Protein AF-A0A0R1Q208-F1 (afdb_monomer)

Structure (mmCIF, N/CA/C/O backbone):
data_AF-A0A0R1Q208-F1
#
_entry.id   AF-A0A0R1Q208-F1
#
loop_
_atom_site.group_PDB
_atom_site.id
_atom_site.type_symbol
_atom_site.label_atom_id
_atom_site.label_alt_id
_atom_site.label_comp_id
_atom_site.label_asym_id
_atom_site.label_entity_id
_atom_site.label_seq_id
_atom_site.pdbx_PDB_ins_code
_atom_site.Cartn_x
_atom_site.Cartn_y
_atom_site.Cartn_z
_atom_site.occupancy
_atom_site.B_iso_or_equiv
_atom_site.auth_seq_id
_atom_site.auth_comp_id
_atom_site.auth_asym_id
_atom_site.auth_atom_id
_atom_site.pdbx_PDB_model_num
ATOM 1 N N . MET A 1 1 ? 11.263 -9.293 -10.398 1.00 50.44 1 MET A N 1
ATOM 2 C CA . MET A 1 1 ? 11.206 -10.448 -9.467 1.00 50.44 1 MET A CA 1
ATOM 3 C C . MET A 1 1 ? 12.590 -10.955 -9.045 1.00 50.44 1 MET A C 1
ATOM 5 O O . MET A 1 1 ? 13.491 -10.990 -9.874 1.00 50.44 1 MET A O 1
ATOM 9 N N . ASN A 1 2 ? 12.767 -11.348 -7.776 1.00 45.16 2 ASN A N 1
ATOM 10 C CA . ASN A 1 2 ? 13.980 -12.015 -7.280 1.00 45.16 2 ASN A CA 1
ATOM 11 C C . ASN A 1 2 ? 13.648 -13.494 -7.008 1.00 45.16 2 ASN A C 1
ATOM 13 O O . ASN A 1 2 ? 12.770 -13.783 -6.201 1.00 45.16 2 ASN A O 1
ATOM 17 N N . GLU A 1 3 ? 14.308 -14.418 -7.707 1.00 51.81 3 GLU A N 1
ATOM 18 C CA . GLU A 1 3 ? 13.974 -15.858 -7.712 1.00 51.81 3 GLU A CA 1
ATOM 19 C C . GLU A 1 3 ? 14.561 -16.627 -6.510 1.00 51.81 3 GLU A C 1
ATOM 21 O O . GLU A 1 3 ? 14.243 -17.793 -6.283 1.00 51.81 3 GLU A O 1
ATOM 26 N N . ASN A 1 4 ? 15.406 -15.970 -5.708 1.00 53.56 4 ASN A N 1
ATOM 27 C CA . ASN A 1 4 ? 16.008 -16.538 -4.504 1.00 53.56 4 ASN A CA 1
ATOM 28 C C . ASN A 1 4 ? 15.114 -16.281 -3.281 1.00 53.56 4 ASN A C 1
ATOM 30 O O . ASN A 1 4 ? 15.363 -15.373 -2.486 1.00 53.56 4 ASN A O 1
ATOM 34 N N . TRP A 1 5 ? 14.048 -17.071 -3.144 1.00 55.56 5 TRP A N 1
ATOM 35 C CA . TRP A 1 5 ? 13.077 -16.942 -2.055 1.00 55.56 5 TRP A CA 1
ATOM 36 C C . TRP A 1 5 ? 13.633 -17.417 -0.710 1.00 55.56 5 TRP A C 1
ATOM 38 O O . TRP A 1 5 ? 13.741 -18.615 -0.457 1.00 55.56 5 TRP A O 1
ATOM 48 N N . TYR A 1 6 ? 13.940 -16.465 0.171 1.00 59.97 6 TYR A N 1
ATOM 49 C CA . TYR A 1 6 ? 14.259 -16.737 1.578 1.00 59.97 6 TYR A CA 1
ATOM 50 C C . TYR A 1 6 ? 13.124 -16.343 2.538 1.00 59.97 6 TYR A C 1
ATOM 52 O O . TYR A 1 6 ? 13.054 -16.878 3.641 1.00 59.97 6 TYR A O 1
ATOM 60 N N . ASN A 1 7 ? 12.231 -15.440 2.117 1.00 67.56 7 ASN A N 1
ATOM 61 C CA . ASN A 1 7 ? 11.103 -14.954 2.907 1.00 67.56 7 ASN A CA 1
ATOM 62 C C . ASN A 1 7 ? 9.803 -15.054 2.097 1.00 67.56 7 ASN A C 1
ATOM 64 O O . ASN A 1 7 ? 9.543 -14.243 1.210 1.00 67.56 7 ASN A O 1
ATOM 68 N N . THR A 1 8 ? 9.004 -16.081 2.381 1.00 68.88 8 THR A N 1
ATOM 69 C CA . THR A 1 8 ? 7.757 -16.366 1.659 1.00 68.88 8 THR A CA 1
ATOM 70 C C . THR A 1 8 ? 6.725 -15.251 1.823 1.00 68.88 8 THR A C 1
ATOM 72 O O . THR A 1 8 ? 5.904 -15.065 0.935 1.00 68.88 8 THR A O 1
ATOM 75 N N . ASP A 1 9 ? 6.783 -14.472 2.903 1.00 73.38 9 ASP A N 1
ATOM 76 C CA . ASP A 1 9 ? 5.783 -13.437 3.189 1.00 73.38 9 ASP A CA 1
ATOM 77 C C . ASP A 1 9 ? 5.899 -12.225 2.240 1.00 73.38 9 ASP A C 1
ATOM 79 O O . ASP A 1 9 ? 4.912 -11.541 1.966 1.00 73.38 9 ASP A O 1
ATOM 83 N N . GLU A 1 10 ? 7.070 -12.013 1.625 1.00 81.69 10 GLU A N 1
ATOM 84 C CA . GLU A 1 10 ? 7.283 -10.988 0.589 1.00 81.69 10 GLU A CA 1
ATOM 85 C C . GLU A 1 10 ? 6.580 -11.322 -0.736 1.00 81.69 10 GLU A C 1
ATOM 87 O O . GLU A 1 10 ? 6.377 -10.437 -1.575 1.00 81.69 10 GLU A O 1
ATOM 92 N N . ILE A 1 11 ? 6.170 -12.583 -0.934 1.00 88.50 11 ILE A N 1
ATOM 93 C CA . ILE A 1 11 ? 5.553 -13.029 -2.189 1.00 88.50 11 ILE A CA 1
ATOM 94 C C . ILE A 1 11 ? 4.229 -12.319 -2.460 1.00 88.50 11 ILE A C 1
ATOM 96 O O . ILE A 1 11 ? 3.872 -12.118 -3.618 1.00 88.50 11 ILE A O 1
ATOM 100 N N . ILE A 1 12 ? 3.506 -11.919 -1.408 1.00 91.88 12 ILE A N 1
ATOM 101 C CA . ILE A 1 12 ? 2.186 -11.301 -1.551 1.00 91.88 12 ILE A CA 1
ATOM 102 C C . ILE A 1 12 ? 2.329 -9.932 -2.213 1.00 91.88 12 ILE A C 1
ATOM 104 O O . ILE A 1 12 ? 1.667 -9.660 -3.216 1.00 91.88 12 ILE A O 1
ATOM 108 N N . PHE A 1 13 ? 3.225 -9.087 -1.696 1.00 94.50 13 PHE A N 1
ATOM 109 C CA . PHE A 1 13 ? 3.458 -7.769 -2.277 1.00 94.50 13 PHE A CA 1
ATOM 110 C C . PHE A 1 13 ? 4.125 -7.856 -3.648 1.00 94.50 13 PHE A C 1
ATOM 112 O O . PHE A 1 13 ? 3.733 -7.124 -4.552 1.00 94.50 13 PHE A O 1
ATOM 119 N N . GLN A 1 14 ? 5.065 -8.787 -3.846 1.00 92.12 14 GLN A N 1
ATOM 120 C CA . GLN A 1 14 ? 5.669 -9.010 -5.164 1.00 92.12 14 GLN A CA 1
ATOM 121 C C . GLN A 1 14 ? 4.626 -9.439 -6.200 1.00 92.12 14 GLN A C 1
ATOM 123 O O . GLN A 1 14 ? 4.575 -8.870 -7.283 1.00 92.12 14 GLN A O 1
ATOM 128 N N . LEU A 1 15 ? 3.738 -10.378 -5.870 1.00 93.75 15 LEU A N 1
ATOM 129 C CA . LEU A 1 15 ? 2.659 -10.776 -6.773 1.00 93.75 15 LEU A CA 1
ATOM 130 C C . LEU A 1 15 ? 1.723 -9.601 -7.082 1.00 93.75 15 LEU A C 1
ATOM 132 O O . LEU A 1 15 ? 1.369 -9.389 -8.240 1.00 93.75 15 LEU A O 1
ATOM 136 N N . ALA A 1 16 ? 1.342 -8.820 -6.068 1.00 95.31 16 ALA A N 1
ATOM 137 C CA . ALA A 1 16 ? 0.521 -7.628 -6.262 1.00 95.31 16 ALA A CA 1
ATOM 138 C C . ALA A 1 16 ? 1.222 -6.575 -7.142 1.00 95.31 16 ALA A C 1
ATOM 140 O O . ALA A 1 16 ? 0.558 -5.916 -7.937 1.00 95.31 16 ALA A O 1
ATOM 141 N N . HIS A 1 17 ? 2.548 -6.451 -7.052 1.00 94.25 17 HIS A N 1
ATOM 142 C CA . HIS A 1 17 ? 3.372 -5.588 -7.902 1.00 94.25 17 HIS A CA 1
ATOM 143 C C . HIS A 1 17 ? 3.375 -6.047 -9.364 1.00 94.25 17 HIS A C 1
ATOM 145 O O . HIS A 1 17 ? 3.074 -5.251 -10.254 1.00 94.25 17 HIS A O 1
ATOM 151 N N . GLU A 1 18 ? 3.607 -7.335 -9.621 1.00 91.44 18 GLU A N 1
ATOM 152 C CA . GLU A 1 18 ? 3.549 -7.885 -10.982 1.00 91.44 18 GLU A CA 1
ATOM 153 C C . GLU A 1 18 ? 2.127 -7.757 -11.577 1.00 91.44 18 GLU A C 1
ATOM 155 O O . GLU A 1 18 ? 1.957 -7.404 -12.746 1.00 91.44 18 GLU A O 1
ATOM 160 N N . LEU A 1 19 ? 1.074 -7.939 -10.764 1.00 92.75 19 LEU A N 1
ATOM 161 C CA . LEU A 1 19 ? -0.306 -7.629 -11.168 1.00 92.75 19 LEU A CA 1
ATOM 162 C C . LEU A 1 19 ? -0.507 -6.132 -11.437 1.00 92.75 19 LEU A C 1
ATOM 164 O O . LEU A 1 19 ? -1.215 -5.769 -12.375 1.00 92.75 19 LEU A O 1
ATOM 168 N N . GLY A 1 20 ? 0.130 -5.268 -10.649 1.00 90.31 20 GLY A N 1
ATOM 169 C CA . GLY A 1 20 ? 0.155 -3.824 -10.846 1.00 90.31 20 GLY A CA 1
ATOM 170 C C . GLY A 1 20 ? 0.663 -3.452 -12.237 1.00 90.31 20 GLY A C 1
ATOM 171 O O . GLY A 1 20 ? -0.014 -2.688 -12.927 1.00 90.31 20 GLY A O 1
ATOM 172 N N . HIS A 1 21 ? 1.772 -4.046 -12.695 1.00 87.31 21 HIS A N 1
ATOM 173 C CA . HIS A 1 21 ? 2.271 -3.881 -14.069 1.00 87.31 21 HIS A CA 1
ATOM 174 C C . HIS A 1 21 ? 1.240 -4.303 -15.124 1.00 87.31 21 HIS A C 1
ATOM 176 O O . HIS A 1 21 ? 1.000 -3.574 -16.088 1.00 87.31 21 HIS A O 1
ATOM 182 N N . ILE A 1 22 ? 0.590 -5.457 -14.933 1.00 88.25 22 ILE A N 1
ATOM 183 C CA . ILE A 1 22 ? -0.411 -5.980 -15.877 1.00 88.25 22 ILE A CA 1
ATOM 184 C C . ILE A 1 22 ? -1.627 -5.046 -15.961 1.00 88.25 22 ILE A C 1
ATOM 186 O O . ILE A 1 22 ? -2.091 -4.727 -17.057 1.00 88.25 22 ILE A O 1
ATOM 190 N N . LEU A 1 23 ? -2.141 -4.594 -14.813 1.00 85.12 23 LEU A N 1
ATOM 191 C CA . LEU A 1 23 ? -3.345 -3.763 -14.718 1.00 85.12 23 LEU A CA 1
ATOM 192 C C . LEU A 1 23 ? -3.115 -2.323 -15.178 1.00 85.12 23 LEU A C 1
ATOM 194 O O . LEU A 1 23 ? -3.995 -1.738 -15.810 1.00 85.12 23 LEU A O 1
ATOM 198 N N . THR A 1 24 ? -1.943 -1.748 -14.890 1.00 73.81 24 THR A N 1
ATOM 199 C CA . THR A 1 24 ? -1.575 -0.426 -15.426 1.00 73.81 24 THR A CA 1
ATOM 200 C C . THR A 1 24 ? -1.258 -0.473 -16.915 1.00 73.81 24 THR A C 1
ATOM 202 O O . THR A 1 24 ? -1.290 0.572 -17.565 1.00 73.81 24 THR A O 1
ATOM 205 N N . GLY A 1 25 ? -1.076 -1.674 -17.471 1.00 60.47 25 GLY A N 1
ATOM 206 C CA . GLY A 1 25 ? -1.189 -1.920 -18.893 1.00 60.47 25 GLY A CA 1
ATOM 207 C C . GLY A 1 25 ? -0.200 -1.093 -19.689 1.00 60.47 25 GLY A C 1
ATOM 208 O O . GLY A 1 25 ? -0.615 -0.325 -20.562 1.00 60.47 25 GLY A O 1
ATOM 209 N N . ASP A 1 26 ? 1.097 -1.286 -19.452 1.00 55.78 26 ASP A N 1
ATOM 210 C CA . ASP A 1 26 ? 2.089 -0.871 -20.438 1.00 55.78 26 ASP A CA 1
ATOM 211 C C . ASP A 1 26 ? 1.934 -1.748 -21.692 1.00 55.78 26 ASP A C 1
ATOM 213 O O . ASP A 1 26 ? 2.705 -2.653 -21.985 1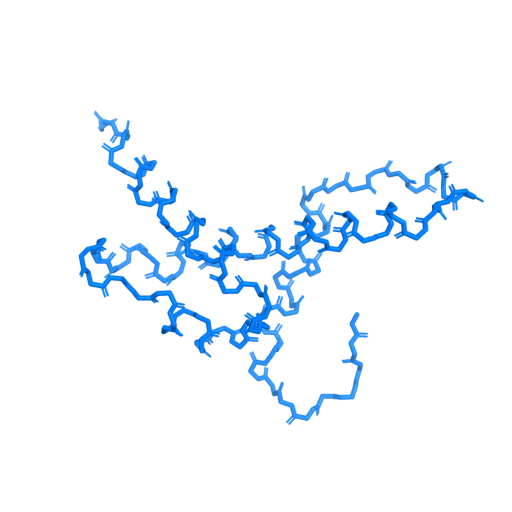.00 55.78 26 ASP A O 1
ATOM 217 N N . ARG A 1 27 ? 0.917 -1.419 -22.501 1.00 49.97 27 ARG A N 1
ATOM 218 C CA . ARG A 1 27 ? 0.730 -1.830 -23.900 1.00 49.97 27 ARG A CA 1
ATOM 219 C C . ARG A 1 27 ? 1.791 -1.172 -24.804 1.00 49.97 27 ARG A C 1
ATOM 221 O O . ARG A 1 27 ? 1.506 -0.851 -25.954 1.00 49.97 27 ARG A O 1
ATOM 228 N N . TYR A 1 28 ? 2.991 -0.927 -24.277 1.00 48.66 28 TYR A N 1
ATOM 229 C CA . TYR A 1 28 ? 4.107 -0.237 -24.928 1.00 48.66 28 TYR A CA 1
ATOM 230 C C . TYR A 1 28 ? 5.236 -1.189 -25.341 1.00 48.66 28 TYR A C 1
ATOM 232 O O . TYR A 1 28 ? 6.352 -0.742 -25.599 1.00 48.66 28 TYR A O 1
ATOM 240 N N . ASP A 1 29 ? 4.912 -2.471 -25.536 1.00 49.81 29 ASP A N 1
ATOM 241 C CA . ASP A 1 29 ? 5.789 -3.471 -26.161 1.00 49.81 29 ASP A CA 1
ATOM 242 C C . ASP A 1 29 ? 6.399 -3.000 -27.500 1.00 49.81 29 ASP A C 1
ATOM 244 O O . ASP A 1 29 ? 7.468 -3.442 -27.909 1.00 49.81 29 ASP A O 1
ATOM 248 N N . SER A 1 30 ? 5.767 -2.050 -28.195 1.00 45.91 30 SER A N 1
ATOM 249 C CA . SER A 1 30 ? 6.214 -1.571 -29.507 1.00 45.91 30 SER A CA 1
ATOM 250 C C . SER A 1 30 ? 7.122 -0.327 -29.507 1.00 45.91 30 SER A C 1
ATOM 252 O O . SER A 1 30 ? 7.621 0.030 -30.571 1.00 45.91 30 SER A O 1
ATOM 254 N N . ALA A 1 31 ? 7.369 0.342 -28.370 1.00 47.28 31 ALA A N 1
ATOM 255 C CA . ALA A 1 31 ? 8.215 1.557 -28.315 1.00 47.28 31 ALA A CA 1
ATOM 256 C C . ALA A 1 31 ? 9.558 1.364 -27.569 1.00 47.28 31 ALA A C 1
ATOM 258 O O . ALA A 1 31 ? 10.344 2.304 -27.436 1.00 47.28 31 ALA A O 1
ATOM 259 N N . LEU A 1 32 ? 9.833 0.137 -27.113 1.00 47.56 32 LEU A N 1
ATOM 260 C CA . LEU A 1 32 ? 10.873 -0.264 -26.152 1.00 47.56 32 LEU A CA 1
ATOM 261 C C . LEU A 1 32 ? 12.349 -0.087 -26.561 1.00 47.56 32 LEU A C 1
ATOM 263 O O . LEU A 1 32 ? 13.228 -0.470 -25.796 1.00 47.56 32 LEU A O 1
ATOM 267 N N . TYR A 1 33 ? 12.685 0.519 -27.700 1.00 47.19 33 TYR A N 1
ATOM 268 C CA . TYR A 1 33 ? 14.102 0.661 -28.073 1.00 47.19 33 TYR A CA 1
ATOM 269 C C . TYR A 1 33 ? 14.826 1.866 -27.440 1.00 47.19 33 TYR A C 1
ATOM 271 O O . TYR A 1 33 ? 16.042 1.971 -27.595 1.00 47.19 33 TYR A O 1
ATOM 279 N N . GLN A 1 34 ? 14.139 2.768 -26.717 1.00 52.66 34 GLN A N 1
ATOM 280 C CA . GLN A 1 34 ? 14.763 3.983 -26.148 1.00 52.66 34 GLN A CA 1
ATOM 281 C C . GLN A 1 34 ? 14.218 4.414 -24.769 1.00 52.66 34 GLN A C 1
ATOM 283 O O . GLN A 1 34 ? 13.890 5.584 -24.565 1.00 52.66 34 GLN A O 1
ATOM 288 N N . GLN A 1 35 ? 14.113 3.510 -23.792 1.00 59.41 35 GLN A N 1
ATOM 289 C CA . GLN A 1 35 ? 13.725 3.913 -22.433 1.00 59.41 35 GLN A CA 1
ATOM 290 C C . GLN A 1 35 ? 14.933 4.421 -21.626 1.00 59.41 35 GLN A C 1
ATOM 292 O O . GLN A 1 35 ?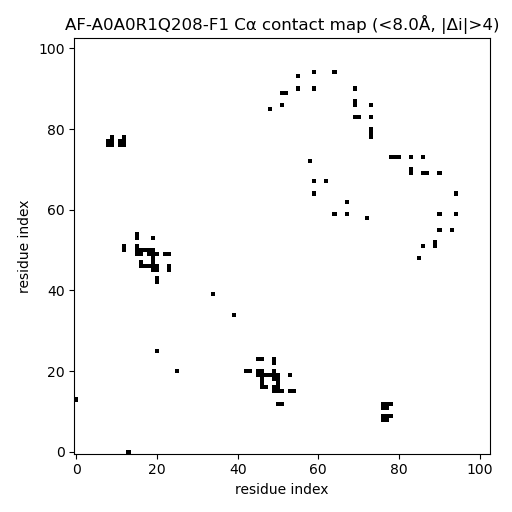 15.992 3.803 -21.570 1.00 59.41 35 GLN A O 1
ATOM 297 N N . THR A 1 36 ? 14.780 5.601 -21.019 1.00 69.56 36 THR A N 1
ATOM 298 C CA . THR A 1 36 ? 15.767 6.181 -20.093 1.00 69.56 36 THR A CA 1
ATOM 299 C C . THR A 1 36 ? 15.558 5.622 -18.686 1.00 69.56 36 THR A C 1
ATOM 301 O O . THR A 1 36 ? 14.455 5.198 -18.345 1.00 69.56 36 THR A O 1
ATOM 304 N N . PHE A 1 37 ? 16.583 5.679 -17.830 1.00 72.12 37 PHE A N 1
ATOM 305 C CA . PHE A 1 37 ? 16.498 5.263 -16.419 1.00 72.12 37 PHE A CA 1
ATOM 306 C C . PHE A 1 37 ? 15.275 5.850 -15.687 1.00 72.12 37 PHE A C 1
ATOM 308 O O 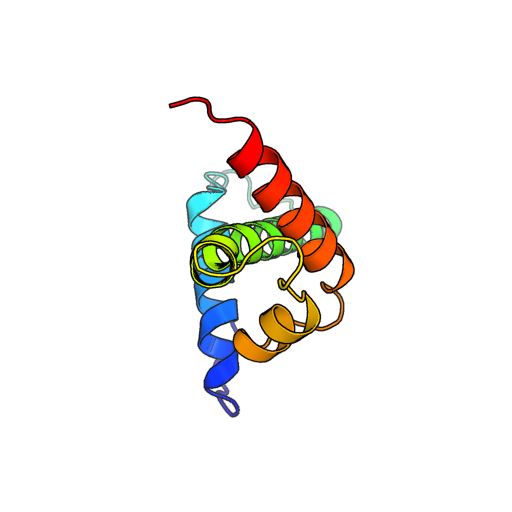. PHE A 1 37 ? 14.584 5.151 -14.951 1.00 72.12 37 PHE A O 1
ATOM 315 N N . ASN A 1 38 ? 14.953 7.118 -15.961 1.00 75.94 38 ASN A N 1
ATOM 316 C CA . ASN A 1 38 ? 13.807 7.804 -15.364 1.00 75.94 38 ASN A CA 1
ATOM 317 C C . ASN A 1 38 ? 12.466 7.178 -15.764 1.00 75.94 38 ASN A C 1
ATOM 319 O O . ASN A 1 38 ? 11.526 7.186 -14.977 1.00 75.94 38 ASN A O 1
ATOM 323 N N . HIS A 1 39 ? 12.364 6.648 -16.983 1.00 77.06 39 HIS A N 1
ATOM 324 C CA . HIS A 1 39 ? 11.142 6.008 -17.448 1.00 77.06 39 HIS A CA 1
ATOM 325 C C . HIS A 1 39 ? 10.913 4.672 -16.737 1.00 77.06 39 HIS A C 1
ATOM 327 O O . HIS A 1 39 ? 9.818 4.445 -16.233 1.00 77.06 39 HIS A O 1
ATOM 333 N N . HIS A 1 40 ? 11.957 3.849 -16.598 1.00 79.31 40 HIS A N 1
ATOM 334 C CA . HIS A 1 40 ? 11.884 2.614 -15.814 1.00 79.31 40 HIS A CA 1
ATOM 335 C C . HIS A 1 40 ? 11.481 2.890 -14.364 1.00 79.31 40 HIS A C 1
ATOM 337 O O . HIS A 1 40 ? 10.533 2.290 -13.872 1.00 79.31 40 HIS A O 1
ATOM 343 N N . ALA A 1 41 ? 12.113 3.870 -13.708 1.00 83.81 41 ALA A N 1
ATOM 344 C CA . ALA A 1 41 ? 11.771 4.233 -12.332 1.00 83.81 41 ALA A CA 1
ATOM 345 C C . ALA A 1 41 ? 10.290 4.635 -12.164 1.00 83.81 41 ALA A C 1
ATOM 347 O O . ALA A 1 41 ? 9.669 4.311 -11.154 1.00 83.81 41 ALA A O 1
ATOM 348 N N . LEU A 1 42 ? 9.706 5.314 -13.159 1.00 86.56 42 LEU A N 1
ATOM 349 C CA . LEU A 1 42 ? 8.286 5.673 -13.147 1.00 86.56 42 LEU A CA 1
ATOM 350 C C . LEU A 1 42 ? 7.363 4.460 -13.317 1.00 86.56 42 LEU A C 1
ATOM 352 O O . LEU A 1 42 ? 6.298 4.439 -12.701 1.00 86.56 42 LEU A O 1
ATOM 356 N N . ILE A 1 43 ? 7.737 3.483 -14.146 1.00 86.62 43 ILE A N 1
ATOM 357 C CA . ILE A 1 43 ? 6.961 2.250 -14.348 1.00 86.62 43 ILE A CA 1
ATOM 358 C C . ILE A 1 43 ? 6.945 1.425 -13.054 1.00 86.62 43 ILE A C 1
ATOM 360 O O . ILE A 1 43 ? 5.868 1.102 -12.556 1.00 86.62 43 ILE A O 1
ATOM 364 N N . GLU A 1 44 ? 8.112 1.173 -12.460 1.00 89.06 44 GLU A N 1
ATOM 365 C CA . GLU A 1 44 ? 8.242 0.431 -11.195 1.00 89.06 44 GLU A CA 1
ATOM 366 C C . GLU A 1 44 ? 7.462 1.107 -10.058 1.00 89.06 44 GLU A C 1
ATOM 368 O O . GLU A 1 44 ? 6.758 0.458 -9.283 1.00 89.06 44 GLU A O 1
ATOM 373 N N . TYR A 1 45 ? 7.532 2.441 -9.972 1.00 92.56 45 TYR A N 1
ATOM 374 C CA . TYR A 1 45 ? 6.775 3.189 -8.971 1.00 92.56 45 TYR A CA 1
ATOM 375 C C . TYR A 1 45 ? 5.260 3.068 -9.183 1.00 92.56 45 TYR A C 1
ATOM 377 O O . TYR A 1 45 ? 4.521 2.874 -8.220 1.00 92.56 45 TYR A O 1
ATOM 385 N N . LYS A 1 46 ? 4.774 3.114 -10.430 1.00 92.06 46 LYS A N 1
ATOM 386 C CA . LYS A 1 46 ? 3.348 2.884 -10.722 1.00 92.06 46 LYS A CA 1
ATOM 387 C C . LYS A 1 46 ? 2.901 1.475 -10.341 1.00 92.06 46 LYS A C 1
ATOM 389 O O . LYS A 1 46 ? 1.806 1.335 -9.802 1.00 92.06 46 LYS A O 1
ATOM 394 N N . ALA A 1 47 ? 3.729 0.463 -10.583 1.00 92.75 47 ALA A N 1
ATOM 395 C CA . ALA A 1 47 ? 3.438 -0.905 -10.168 1.00 92.75 47 ALA A CA 1
ATOM 396 C C . ALA A 1 47 ? 3.368 -1.031 -8.639 1.00 92.75 47 ALA A C 1
ATOM 398 O O . ALA A 1 47 ? 2.418 -1.620 -8.124 1.00 92.75 47 ALA A O 1
ATOM 399 N N . ASN A 1 48 ? 4.279 -0.380 -7.904 1.00 95.94 48 ASN A N 1
ATOM 400 C CA . ASN A 1 48 ? 4.212 -0.292 -6.440 1.00 95.94 48 ASN A CA 1
ATOM 401 C C . ASN A 1 48 ? 2.901 0.338 -5.949 1.00 95.94 48 ASN A C 1
ATOM 403 O O . ASN A 1 48 ? 2.256 -0.207 -5.054 1.00 95.94 48 ASN A O 1
ATOM 407 N N . LEU A 1 49 ? 2.478 1.461 -6.540 1.00 96.69 49 LEU A N 1
ATOM 408 C CA . LEU A 1 49 ? 1.205 2.093 -6.178 1.00 96.69 49 LEU A CA 1
ATOM 409 C C . LEU A 1 49 ? 0.012 1.185 -6.497 1.00 96.69 49 LEU A C 1
ATOM 411 O O . LEU A 1 49 ? -0.867 1.023 -5.652 1.00 96.69 49 LEU A O 1
ATOM 415 N N . GLY A 1 50 ? 0.010 0.551 -7.672 1.00 95.38 50 GLY A N 1
ATOM 416 C CA . GLY A 1 50 ? -1.028 -0.399 -8.071 1.00 95.38 50 GLY A CA 1
ATOM 417 C C . GLY A 1 50 ? -1.131 -1.593 -7.119 1.00 95.38 50 GLY A C 1
ATOM 418 O O . GLY A 1 50 ? -2.236 -1.992 -6.760 1.00 95.38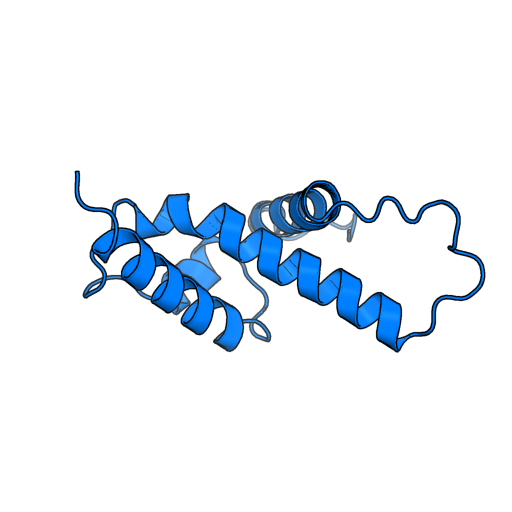 50 GLY A O 1
ATOM 419 N N . ALA A 1 51 ? 0.001 -2.116 -6.643 1.00 96.62 51 ALA A N 1
ATOM 420 C CA . ALA A 1 51 ? 0.043 -3.183 -5.645 1.00 96.62 51 ALA A CA 1
ATOM 421 C C . ALA A 1 51 ? -0.600 -2.762 -4.319 1.00 96.62 51 ALA A C 1
ATOM 423 O O . ALA A 1 51 ? -1.420 -3.493 -3.764 1.00 96.62 51 ALA A O 1
ATOM 424 N N . ILE A 1 52 ? -0.257 -1.568 -3.820 1.00 98.00 52 ILE A N 1
ATOM 425 C CA . ILE A 1 52 ? -0.837 -1.027 -2.584 1.00 98.00 52 ILE A CA 1
ATOM 426 C C . ILE A 1 52 ? -2.352 -0.874 -2.747 1.00 98.00 52 ILE A C 1
ATOM 428 O O . ILE A 1 52 ? -3.108 -1.329 -1.891 1.00 98.00 52 ILE A O 1
ATOM 432 N N . GLU A 1 53 ? -2.809 -0.276 -3.851 1.00 96.88 53 GLU A N 1
ATOM 433 C CA . GLU A 1 53 ? -4.238 -0.095 -4.128 1.00 96.88 53 GLU A CA 1
ATOM 434 C C . GLU A 1 53 ? -4.997 -1.425 -4.233 1.00 96.88 53 GLU A C 1
ATOM 436 O O . GLU A 1 53 ? -6.114 -1.519 -3.724 1.00 96.88 53 GLU A O 1
ATOM 441 N N . LEU A 1 54 ? -4.389 -2.457 -4.829 1.00 96.69 54 LEU A N 1
ATOM 442 C CA . LEU A 1 54 ? -4.961 -3.803 -4.929 1.00 96.69 54 LEU A CA 1
ATOM 443 C C . LEU A 1 54 ? -5.137 -4.460 -3.551 1.00 96.69 54 LEU A C 1
ATOM 445 O O . LEU A 1 54 ? -6.130 -5.146 -3.313 1.00 96.69 54 LEU A O 1
ATOM 449 N N . LEU A 1 55 ? -4.178 -4.259 -2.645 1.00 97.19 55 LEU A N 1
ATOM 450 C CA . LEU A 1 55 ? -4.162 -4.891 -1.325 1.00 97.19 55 LEU A CA 1
ATOM 451 C C . LEU A 1 55 ? -5.017 -4.149 -0.286 1.00 97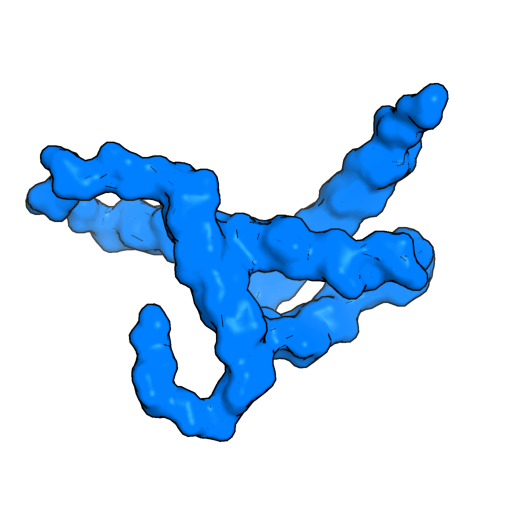.19 55 LEU A C 1
ATOM 453 O O . LEU A 1 55 ? -5.509 -4.775 0.654 1.00 97.19 55 LEU A O 1
ATOM 457 N N . LEU A 1 56 ? -5.228 -2.838 -0.447 1.00 97.50 56 LEU A N 1
ATOM 458 C CA . LEU A 1 56 ? -5.972 -2.009 0.510 1.00 97.50 56 LEU A CA 1
ATOM 459 C C . LEU A 1 56 ? -7.353 -2.567 0.898 1.00 97.50 56 LEU A C 1
ATOM 461 O O . LEU A 1 56 ? -7.616 -2.625 2.100 1.00 97.50 56 LEU A O 1
ATOM 465 N N . PRO A 1 57 ? -8.224 -3.019 -0.029 1.00 96.69 57 PRO A N 1
ATOM 466 C CA . PRO A 1 57 ? -9.529 -3.575 0.329 1.00 96.69 57 PRO A CA 1
ATOM 467 C C . PRO A 1 57 ? -9.445 -4.739 1.323 1.00 96.69 57 PRO A C 1
ATOM 469 O O . PRO A 1 57 ? -10.203 -4.773 2.289 1.00 96.69 57 PRO A O 1
ATOM 472 N N . TYR A 1 58 ? -8.466 -5.635 1.161 1.00 95.44 58 TYR A N 1
ATOM 473 C CA . TYR A 1 58 ? -8.311 -6.832 1.996 1.00 95.44 58 TYR A CA 1
ATOM 474 C C . TYR A 1 58 ? -7.982 -6.525 3.461 1.00 95.44 58 TYR A C 1
ATOM 476 O O . TYR A 1 58 ? -8.249 -7.346 4.336 1.00 95.44 58 TYR A O 1
ATOM 484 N N . TYR A 1 59 ? -7.421 -5.348 3.737 1.00 95.94 59 TYR A N 1
ATOM 485 C CA . TYR A 1 59 ? -7.176 -4.874 5.097 1.00 95.94 59 TYR A CA 1
ATOM 486 C C . TYR A 1 59 ? -8.256 -3.888 5.556 1.00 95.94 59 TYR A C 1
ATOM 488 O O . TYR A 1 59 ? -8.817 -4.027 6.640 1.00 95.94 59 TYR A O 1
ATOM 496 N N . CYS A 1 60 ? -8.576 -2.891 4.732 1.00 95.88 60 CYS A N 1
ATOM 497 C CA . CYS A 1 60 ? -9.392 -1.753 5.136 1.00 95.88 60 CYS A CA 1
ATOM 498 C C . CYS A 1 60 ? -10.901 -2.025 5.177 1.00 95.88 60 CYS A C 1
ATOM 500 O O . CYS A 1 60 ? -11.607 -1.287 5.861 1.00 95.88 60 CYS A O 1
ATOM 502 N N . GLU A 1 61 ? -11.422 -3.031 4.467 1.00 93.75 61 GLU A N 1
ATOM 503 C CA . GLU A 1 61 ? -12.871 -3.300 4.406 1.00 93.75 61 GLU A CA 1
ATOM 504 C C . GLU A 1 61 ? -13.465 -3.675 5.773 1.00 93.75 61 GLU A C 1
ATOM 506 O O . GLU A 1 61 ? -14.569 -3.253 6.111 1.00 93.75 61 GLU A O 1
ATOM 511 N N . ASN A 1 62 ? -12.699 -4.392 6.599 1.00 89.50 62 ASN A N 1
ATOM 512 C CA . ASN A 1 62 ? -13.139 -4.862 7.917 1.00 89.50 62 ASN A CA 1
ATOM 513 C C . ASN A 1 62 ? -12.588 -4.023 9.082 1.00 89.50 62 ASN A C 1
ATOM 515 O O . ASN A 1 62 ? -12.792 -4.367 10.247 1.00 89.50 62 ASN A O 1
ATOM 519 N N . VAL A 1 63 ? -11.885 -2.926 8.788 1.00 93.31 63 VAL A N 1
ATOM 520 C CA . VAL A 1 63 ? -11.225 -2.082 9.791 1.00 93.31 63 VAL A CA 1
ATOM 521 C C . VAL A 1 63 ? -11.739 -0.655 9.669 1.00 93.31 63 VAL A C 1
ATOM 523 O O . VAL A 1 63 ? -11.695 -0.047 8.602 1.00 93.31 63 VAL A O 1
ATOM 526 N N . SER A 1 64 ? -12.225 -0.090 10.776 1.00 92.38 64 SER A N 1
ATOM 527 C CA . SER A 1 64 ? -12.690 1.300 10.786 1.00 92.38 64 SER A CA 1
ATOM 528 C C . SER A 1 64 ? -11.531 2.274 10.548 1.00 92.38 64 SER A C 1
ATOM 530 O O . SER A 1 64 ? -10.415 2.032 11.004 1.00 92.38 64 SER A O 1
ATOM 532 N N . ALA A 1 65 ? -11.800 3.420 9.916 1.00 91.56 65 ALA A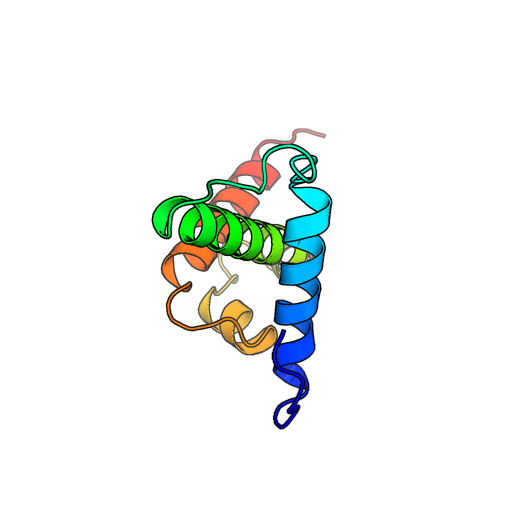 N 1
ATOM 533 C CA . ALA A 1 65 ? -10.774 4.432 9.640 1.00 91.56 65 ALA A CA 1
ATOM 534 C C . ALA A 1 65 ? -10.020 4.913 10.899 1.00 91.56 65 ALA A C 1
ATOM 536 O O . ALA A 1 65 ? -8.852 5.272 10.810 1.00 91.56 65 ALA A O 1
ATOM 537 N N . ASN A 1 66 ? -10.667 4.895 12.071 1.00 91.50 66 ASN A N 1
ATOM 538 C CA . ASN A 1 66 ? -10.057 5.293 13.347 1.00 91.50 66 ASN A CA 1
ATOM 539 C C . ASN A 1 66 ? -9.144 4.211 13.947 1.00 91.50 66 ASN A C 1
ATOM 541 O O . ASN A 1 66 ? -8.357 4.505 14.842 1.00 91.50 66 ASN A O 1
ATOM 545 N N . SER A 1 67 ? -9.295 2.961 13.506 1.00 93.25 67 SER A N 1
ATOM 546 C CA . SER A 1 67 ? -8.525 1.806 13.983 1.00 93.25 67 SER A CA 1
ATOM 547 C C . SER A 1 67 ? -7.481 1.338 12.972 1.00 93.25 67 SER A C 1
ATOM 549 O O . SER A 1 67 ? -6.605 0.560 13.332 1.00 93.25 67 SER A O 1
ATOM 551 N N . ALA A 1 68 ? -7.583 1.781 11.719 1.00 94.44 68 ALA A N 1
ATOM 552 C CA . ALA A 1 68 ? -6.668 1.410 10.655 1.00 94.44 68 ALA A CA 1
ATOM 553 C C . ALA A 1 68 ? -5.263 1.953 10.924 1.00 94.44 68 ALA A C 1
ATOM 555 O O . ALA A 1 68 ? -5.090 3.126 11.265 1.00 94.44 68 ALA A O 1
ATOM 556 N N . ASN A 1 69 ? -4.256 1.103 10.738 1.00 96.25 69 ASN A N 1
ATOM 557 C CA . ASN A 1 69 ? -2.864 1.440 10.982 1.00 96.25 69 ASN A CA 1
ATOM 558 C C . ASN A 1 69 ? -2.022 1.064 9.755 1.00 96.25 69 ASN A C 1
ATOM 560 O O . ASN A 1 69 ? -1.981 -0.094 9.339 1.00 96.25 69 ASN A O 1
ATOM 564 N N . SER A 1 70 ? -1.342 2.048 9.162 1.00 96.56 70 SER A N 1
ATOM 565 C CA . SER A 1 70 ? -0.508 1.820 7.979 1.00 96.56 70 SER A CA 1
ATOM 566 C C . SER A 1 70 ? 0.702 0.932 8.276 1.00 96.56 70 SER A C 1
ATOM 568 O O . SER A 1 70 ? 1.093 0.156 7.410 1.00 96.56 70 SER A O 1
ATOM 570 N N . SER A 1 71 ? 1.258 0.976 9.489 1.00 96.75 71 SER A N 1
ATOM 571 C CA . SER A 1 71 ? 2.360 0.098 9.897 1.00 96.75 7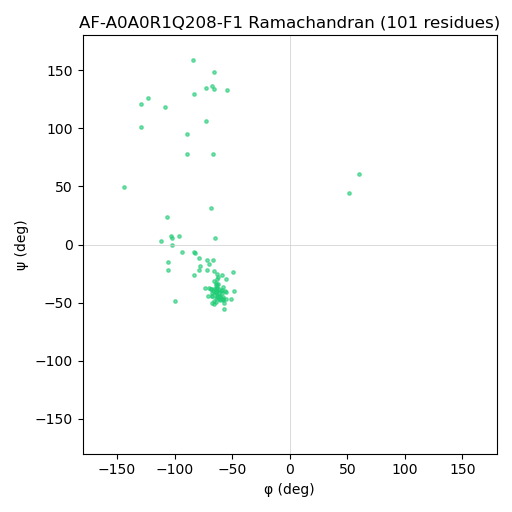1 SER A CA 1
ATOM 572 C C . SER A 1 71 ? 1.923 -1.363 9.972 1.00 96.75 71 SER A C 1
ATOM 574 O O . SER A 1 71 ? 2.664 -2.238 9.530 1.00 96.75 71 SER A O 1
ATOM 576 N N . ASP A 1 72 ? 0.715 -1.638 10.473 1.00 96.50 72 ASP A N 1
ATOM 577 C CA . ASP A 1 72 ? 0.178 -3.004 10.511 1.00 96.50 72 ASP A CA 1
ATOM 578 C C . ASP A 1 72 ? -0.018 -3.551 9.095 1.00 96.50 72 ASP A C 1
ATOM 580 O O . ASP A 1 72 ? 0.351 -4.688 8.821 1.00 96.50 72 ASP A O 1
ATOM 584 N N . PHE A 1 73 ? -0.522 -2.724 8.174 1.00 96.81 73 PHE A N 1
ATOM 585 C CA . PHE A 1 73 ? -0.648 -3.075 6.758 1.00 96.81 73 PHE A CA 1
ATOM 586 C C . PHE A 1 73 ? 0.711 -3.346 6.094 1.00 96.81 73 PHE A C 1
ATOM 588 O O . PHE A 1 73 ? 0.868 -4.346 5.394 1.00 96.81 73 PHE A O 1
ATOM 595 N N . ILE A 1 74 ? 1.706 -2.486 6.339 1.00 96.62 74 ILE A N 1
ATOM 596 C CA . ILE A 1 74 ? 3.073 -2.644 5.818 1.00 96.62 74 ILE A CA 1
ATOM 597 C C . ILE A 1 74 ? 3.681 -3.962 6.292 1.00 96.62 74 ILE A C 1
ATOM 599 O O . ILE A 1 74 ? 4.230 -4.701 5.479 1.00 96.62 74 ILE A O 1
ATOM 603 N N . ASN A 1 75 ? 3.552 -4.272 7.582 1.00 95.25 75 ASN A N 1
ATOM 604 C CA . ASN A 1 75 ? 4.080 -5.507 8.153 1.00 95.25 75 ASN A CA 1
ATOM 605 C C . ASN A 1 75 ? 3.335 -6.736 7.623 1.00 95.25 75 ASN A C 1
ATOM 607 O O . ASN A 1 75 ? 3.971 -7.714 7.242 1.00 95.25 75 ASN A O 1
ATOM 611 N N . LEU A 1 76 ? 2.001 -6.673 7.557 1.00 94.38 76 LEU A N 1
ATOM 612 C CA . LEU A 1 76 ? 1.154 -7.774 7.095 1.00 94.38 76 LEU A CA 1
ATOM 613 C C . LEU A 1 76 ? 1.489 -8.210 5.665 1.00 94.38 76 LEU A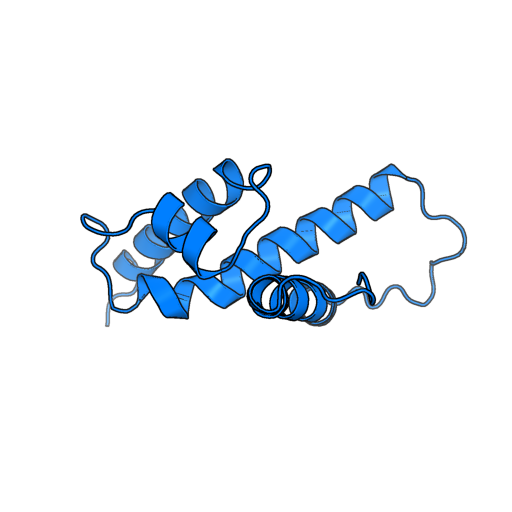 C 1
ATOM 615 O O . LEU A 1 76 ? 1.478 -9.402 5.373 1.00 94.38 76 LEU A O 1
ATOM 619 N N . PHE A 1 77 ? 1.789 -7.254 4.786 1.00 95.12 77 PHE A N 1
ATOM 620 C CA . PHE A 1 77 ? 2.104 -7.525 3.384 1.00 95.12 77 PHE A CA 1
ATOM 621 C C . PHE A 1 77 ? 3.599 -7.437 3.064 1.00 95.12 77 PHE A C 1
ATOM 623 O O . PHE A 1 77 ? 3.964 -7.522 1.897 1.00 95.12 77 PHE A O 1
ATOM 630 N N . CYS A 1 78 ? 4.465 -7.273 4.071 1.00 94.81 78 CYS A N 1
ATOM 631 C CA . CYS A 1 78 ? 5.916 -7.146 3.896 1.00 94.81 78 CYS A CA 1
ATOM 632 C C . CYS A 1 78 ? 6.305 -6.068 2.862 1.00 94.81 78 CYS A C 1
ATOM 634 O O . CYS A 1 78 ? 7.169 -6.264 2.006 1.00 94.81 78 CYS A O 1
ATOM 636 N N . ILE A 1 79 ? 5.641 -4.910 2.938 1.00 95.00 79 ILE A N 1
ATOM 637 C CA . ILE A 1 79 ? 5.848 -3.796 2.009 1.00 95.00 79 ILE A CA 1
ATOM 638 C C . ILE A 1 79 ? 7.196 -3.121 2.309 1.00 95.00 79 ILE A C 1
ATOM 640 O O . ILE A 1 79 ? 7.488 -2.822 3.471 1.00 95.00 79 ILE A O 1
ATOM 644 N N . PRO A 1 80 ? 8.017 -2.817 1.288 1.00 93.56 80 PRO A N 1
ATOM 645 C CA . PRO A 1 80 ? 9.266 -2.092 1.476 1.00 93.56 80 PRO A CA 1
ATOM 646 C C . PRO A 1 80 ? 9.077 -0.761 2.216 1.00 93.56 80 PRO A C 1
ATOM 648 O O . PRO A 1 80 ? 8.237 0.061 1.854 1.00 93.56 80 PRO A O 1
ATOM 651 N N . SER A 1 81 ? 9.924 -0.501 3.214 1.00 93.38 81 SER A N 1
ATOM 652 C CA . SER A 1 81 ? 9.800 0.664 4.104 1.00 93.38 81 SER A CA 1
ATOM 653 C C . SER A 1 81 ? 9.845 2.020 3.390 1.00 93.38 81 SER A C 1
ATOM 655 O O . SER A 1 81 ? 9.246 2.983 3.869 1.00 93.38 81 SER A O 1
ATOM 657 N N . HIS A 1 82 ? 10.493 2.109 2.226 1.00 95.19 82 HIS A N 1
ATOM 658 C CA . HIS A 1 82 ? 10.528 3.334 1.423 1.00 95.19 82 HIS A CA 1
ATOM 659 C C . HIS A 1 82 ? 9.158 3.728 0.834 1.00 95.19 82 HIS A C 1
ATOM 661 O O . HIS A 1 82 ? 9.012 4.863 0.399 1.00 95.19 82 HIS A O 1
ATOM 667 N N . LEU A 1 83 ? 8.157 2.835 0.859 1.00 97.12 83 LEU A N 1
ATOM 668 C CA . LEU A 1 83 ? 6.778 3.090 0.412 1.00 97.12 83 LEU A CA 1
ATOM 669 C C . L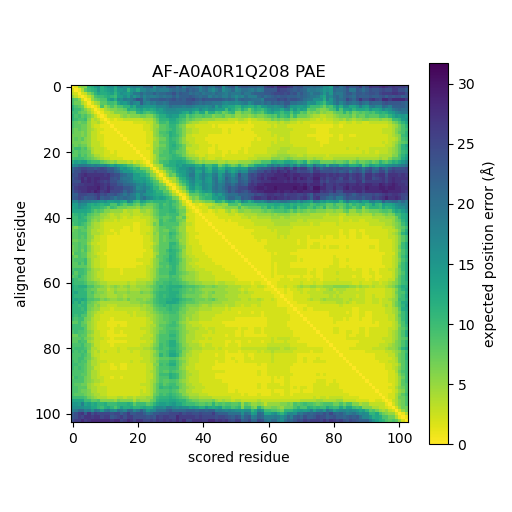EU A 1 83 ? 5.829 3.482 1.562 1.00 97.12 83 LEU A C 1
ATOM 671 O O . LEU A 1 83 ? 4.620 3.593 1.364 1.00 97.12 83 LEU A O 1
ATOM 675 N N . THR A 1 84 ? 6.341 3.693 2.780 1.00 97.69 84 THR A N 1
ATOM 676 C CA . THR A 1 84 ? 5.512 3.994 3.968 1.00 97.69 84 THR A CA 1
ATOM 677 C C . THR A 1 84 ? 4.612 5.219 3.769 1.00 97.69 84 THR A C 1
ATOM 679 O O . THR A 1 84 ? 3.445 5.233 4.184 1.00 97.69 84 THR A O 1
ATOM 682 N N . GLU A 1 85 ? 5.140 6.257 3.119 1.00 97.94 85 GLU A N 1
ATOM 683 C CA . GLU A 1 85 ? 4.389 7.479 2.826 1.00 97.94 85 GLU A CA 1
ATOM 684 C C . GLU A 1 85 ? 3.266 7.219 1.813 1.00 97.94 85 GLU A C 1
ATOM 686 O O . GLU A 1 85 ? 2.136 7.676 2.015 1.00 97.94 85 GLU A O 1
ATOM 691 N N . ASP A 1 86 ? 3.541 6.425 0.773 1.00 98.44 86 ASP A N 1
ATOM 692 C CA . ASP A 1 86 ? 2.561 6.042 -0.244 1.00 98.44 86 ASP A CA 1
ATOM 693 C C . ASP A 1 86 ? 1.421 5.219 0.356 1.00 98.44 86 ASP A C 1
ATOM 695 O O . ASP A 1 86 ? 0.251 5.530 0.117 1.00 98.44 86 ASP A O 1
ATOM 699 N N . VAL A 1 87 ? 1.741 4.235 1.204 1.00 98.38 87 VAL A N 1
ATOM 700 C CA . VAL A 1 87 ? 0.740 3.439 1.933 1.00 98.38 87 VAL A CA 1
ATOM 701 C C . VAL A 1 87 ? -0.162 4.343 2.762 1.00 98.38 87 VAL A C 1
ATOM 703 O O . VAL A 1 87 ? -1.387 4.265 2.662 1.00 98.38 87 VAL A O 1
ATOM 706 N N . THR A 1 88 ? 0.430 5.231 3.561 1.00 97.94 88 THR A N 1
ATOM 707 C CA . THR A 1 88 ? -0.330 6.128 4.440 1.00 97.94 88 THR A CA 1
ATOM 708 C C . THR A 1 88 ? -1.262 7.026 3.625 1.00 97.94 88 THR A C 1
ATOM 710 O O . THR A 1 88 ? -2.443 7.177 3.949 1.00 97.94 88 THR A O 1
ATOM 713 N N . LYS A 1 89 ? -0.765 7.584 2.518 1.00 98.25 89 LYS A N 1
ATOM 714 C CA . LYS A 1 89 ? -1.547 8.433 1.617 1.00 98.25 89 LYS A CA 1
ATOM 715 C C . LYS A 1 89 ? -2.692 7.668 0.949 1.00 98.25 89 LYS A C 1
ATOM 717 O O . LYS A 1 89 ? -3.822 8.160 0.951 1.00 98.25 89 LYS A O 1
ATOM 722 N N . LEU A 1 90 ? -2.423 6.497 0.373 1.00 98.06 90 LEU A N 1
ATOM 723 C CA . LEU A 1 90 ? -3.426 5.704 -0.343 1.00 98.06 90 LEU A CA 1
ATOM 724 C C . LEU A 1 90 ? -4.488 5.142 0.606 1.00 98.06 90 LEU A C 1
ATOM 726 O O . LEU A 1 90 ? -5.672 5.201 0.282 1.00 98.06 90 LEU A O 1
ATOM 730 N N . MET A 1 91 ? -4.103 4.713 1.811 1.00 98.00 91 MET A N 1
ATOM 731 C CA . MET A 1 91 ? -5.046 4.281 2.847 1.00 98.00 91 MET A CA 1
ATOM 732 C C . MET A 1 91 ? -5.996 5.415 3.261 1.00 98.00 91 MET A C 1
ATOM 734 O O . MET A 1 91 ? -7.210 5.222 3.338 1.00 98.00 91 MET A O 1
ATOM 738 N N . LEU A 1 92 ? -5.478 6.634 3.456 1.00 97.00 92 LEU A N 1
ATOM 739 C CA . LEU A 1 92 ? -6.317 7.807 3.731 1.00 97.00 92 LEU A CA 1
ATOM 740 C C . LEU A 1 92 ? -7.280 8.113 2.575 1.00 97.00 92 LEU A C 1
ATOM 742 O O . LEU A 1 92 ? -8.437 8.470 2.809 1.00 97.00 92 LEU A O 1
ATOM 746 N N . LEU A 1 93 ? -6.817 7.998 1.328 1.00 96.88 93 LEU A N 1
ATOM 747 C CA . LEU A 1 93 ? -7.659 8.197 0.146 1.00 96.88 93 LEU A CA 1
ATOM 748 C C . LEU A 1 93 ? -8.741 7.120 0.026 1.00 96.88 93 LEU A C 1
ATOM 750 O O . LEU A 1 93 ? -9.870 7.456 -0.333 1.00 96.88 93 LEU A O 1
ATOM 754 N N . TYR A 1 94 ? -8.426 5.868 0.358 1.00 96.69 94 TYR A N 1
ATOM 755 C CA . TYR A 1 94 ? -9.378 4.760 0.374 1.00 96.69 94 TYR A CA 1
ATOM 756 C C . TYR A 1 94 ? -10.564 5.069 1.292 1.00 96.69 94 TYR A C 1
ATOM 758 O O . TYR A 1 94 ? -11.699 5.143 0.825 1.00 96.69 94 TYR A O 1
ATOM 766 N N . TYR A 1 95 ? -10.311 5.386 2.567 1.00 95.44 95 TYR A N 1
ATOM 767 C CA . TYR A 1 95 ? -11.390 5.697 3.512 1.00 95.44 95 TYR A CA 1
ATOM 768 C C . TYR A 1 95 ? -12.186 6.953 3.139 1.00 95.44 95 TYR A C 1
ATOM 770 O O . TYR A 1 95 ? -13.401 6.984 3.336 1.00 95.44 95 TYR A O 1
ATOM 778 N N . LYS A 1 96 ? -11.542 7.974 2.556 1.00 95.19 96 LYS A N 1
ATOM 779 C CA . LYS A 1 96 ? -12.250 9.160 2.044 1.00 95.19 96 LYS A CA 1
ATOM 780 C C . LYS A 1 96 ? -13.214 8.817 0.908 1.00 95.19 96 LYS A C 1
ATOM 782 O O . LYS A 1 96 ? -14.305 9.378 0.875 1.00 95.19 96 LYS A O 1
ATOM 787 N N . LYS A 1 97 ? -12.826 7.922 -0.008 1.00 91.62 97 LYS A N 1
ATOM 788 C CA . LYS A 1 97 ? -13.692 7.461 -1.106 1.00 91.62 97 LYS A CA 1
ATOM 789 C C . LYS A 1 97 ? -14.865 6.637 -0.574 1.00 91.62 97 LYS A C 1
ATOM 791 O O . LYS A 1 97 ? -15.997 6.909 -0.956 1.00 91.62 97 LYS A O 1
ATOM 796 N N . SER A 1 98 ? -14.622 5.714 0.358 1.00 82.88 98 SER A N 1
ATOM 797 C CA . SER A 1 98 ? -15.674 4.855 0.927 1.00 82.88 98 SER A CA 1
ATOM 798 C C . SER A 1 98 ? -16.763 5.636 1.673 1.00 82.88 98 SER A C 1
ATOM 800 O O . SER A 1 98 ? -17.912 5.210 1.702 1.00 82.88 98 SER A O 1
ATOM 802 N N . GLN A 1 99 ? -16.434 6.805 2.233 1.00 77.31 99 GLN A N 1
ATOM 803 C CA . GLN A 1 99 ? -17.401 7.705 2.879 1.00 77.31 99 GLN A CA 1
ATOM 804 C C . GLN A 1 99 ? -18.225 8.555 1.891 1.00 77.31 99 GLN A C 1
ATOM 806 O O . GLN A 1 99 ? -19.192 9.190 2.303 1.00 77.31 99 GLN A O 1
ATOM 811 N N . GLN A 1 100 ? -17.850 8.597 0.607 1.00 61.94 100 GLN A N 1
ATOM 812 C CA . GLN A 1 100 ? -18.486 9.429 -0.426 1.00 61.94 100 GLN A CA 1
ATOM 813 C C . GLN A 1 100 ? -19.426 8.656 -1.358 1.00 61.94 100 GLN A C 1
ATOM 815 O O . GLN A 1 100 ? -20.017 9.271 -2.241 1.00 61.94 100 GLN A O 1
ATOM 820 N N . THR A 1 101 ? -19.586 7.345 -1.180 1.00 51.56 101 THR A N 1
ATOM 821 C CA . THR A 1 101 ? -20.579 6.533 -1.900 1.00 51.56 101 THR A CA 1
ATOM 822 C C . THR A 1 101 ? -21.898 6.513 -1.116 1.00 51.56 101 THR A C 1
ATOM 824 O O . THR A 1 101 ? -22.027 5.706 -0.193 1.00 51.56 101 THR A O 1
ATOM 827 N N . PRO A 1 102 ? -22.879 7.394 -1.410 1.00 46.91 102 PRO A N 1
ATOM 828 C CA . PRO A 1 102 ? -24.236 7.206 -0.922 1.00 46.91 102 PRO A CA 1
ATOM 829 C C . PRO A 1 102 ? -24.837 5.975 -1.606 1.00 46.91 102 PRO A C 1
ATOM 831 O O . PRO A 1 102 ? -24.645 5.759 -2.804 1.00 46.91 102 PRO A O 1
ATOM 834 N N . HIS A 1 103 ? -25.513 5.170 -0.797 1.00 40.19 103 HIS A N 1
ATOM 835 C CA . HIS A 1 103 ? -26.242 3.980 -1.205 1.00 40.19 103 HIS A CA 1
ATOM 836 C C . HIS A 1 103 ? -27.488 4.319 -2.033 1.00 40.19 103 HIS A C 1
ATOM 838 O O . HIS A 1 103 ? -28.059 5.415 -1.813 1.00 40.19 103 HIS A O 1
#

Foldseek 3Di:
DDPPDPDPLLVLLVVLLVVQLVVVDCPVPPVPPDDDPVNVVVSSVSSNLSSLLVCLCVQPVPADPVGDDLVVVCVNNVPPPVCSVSNVVVNVVVNVVVVPDDD

Sequence (103 aa):
MNENWYNTDEIIFQLAHELGHILTGDRYDSALYQQTFNHHALIEYKANLGAIELLLPYYCENVSANSANSSDFINLFCIPSHLTEDVTKLMLLYYKKSQQTPH

Secondary structure (DSSP, 8-state):
-----S-GGGHHHHHHHHHHHHHHT---TTTTT---HHHHHHHHHHHHHHHHHHHHHHHHTTS-TTT--HHHHHHHTT--GGGHHHHHHHHHHHHHHHTT---

Radius of gyration: 15.49 Å; Cα contacts (8 Å, |Δi|>4): 68; chains: 1; bounding box: 43×26×44 Å

InterPro domains:
  IPR010359 IrrE N-terminal-like domain [PF06114] (12-58)

pLDDT: mean 83.26, std 17.66, range [40.19, 98.44]

Organism: NCBI:txid1423812

Solvent-accessible surface area (backbone atoms only — not comparable to full-atom values): 6225 Å² total; per-residue (Å²): 138,80,89,80,80,86,56,76,64,42,49,56,40,50,51,33,24,58,48,14,44,61,73,70,48,76,85,49,82,87,66,70,89,72,76,51,74,70,54,53,55,51,51,56,50,49,11,50,53,40,18,52,64,68,50,42,59,83,58,51,74,89,39,54,82,91,72,57,51,58,66,59,51,31,62,75,35,49,50,65,75,92,46,52,65,56,50,44,53,51,54,54,50,49,55,57,52,65,74,67,62,81,130

Mean predicted aligned error: 7.53 Å

Nearest PDB structures (foldseek):
  5tml-assembly1_B  TM=4.005E-01  e=7.579E+00  Homo sapiens